Protein AF-A0A0C2XEF8-F1 (afdb_monomer)

Nearest PDB structures (foldseek):
  3q5z-assembly1_A  TM=5.372E-01  e=1.472E-01  Toxoplasma gondii
  6o38-assembly3_K  TM=6.164E-01  e=3.114E+00  Acinetobacter nosocomialis M2
  6rxu-assembly1_Cb  TM=5.492E-01  e=3.302E+00  Thermochaetoides thermophila

Radius of gyration: 20.3 Å; Cα contacts (8 Å, |Δi|>4): 188; chains: 1; bounding box: 64×44×47 Å

pLDDT: mean 82.69, std 18.29, range [26.03, 96.81]

Organism: Hebeloma cylindrosporum (NCBI:txid76867)

Foldseek 3Di:
DDDDDDDDDDDPPPPLPPAQDQQDWDWDQDPVRDIWIWGFHAWDDDDAQWTWTWIATPDDDVVDDRIDIDTGRDLSSHPVQDPPDPPADGLHDDPVLLVVLVVVVVCVVVVNDPPPCPQANQDDSPDDSNSNNNNSVSSSVVVVVVVVVVLVVCVVCDPPVHDHDDD

Solvent-accessible surface area (backbone atoms only — not comparable to full-atom values): 10328 Å² total; per-residue (Å²): 139,84,82,83,83,81,84,78,84,74,80,77,78,72,64,81,74,78,61,78,48,60,78,39,76,46,78,42,77,45,95,89,70,50,76,46,52,28,37,28,68,37,62,54,79,84,50,54,74,34,49,38,30,36,28,28,55,78,64,93,48,96,90,56,70,75,61,44,81,49,76,43,68,48,55,73,55,34,49,79,34,55,56,89,54,89,94,56,78,62,62,73,82,50,72,66,30,44,53,48,20,52,49,53,54,48,36,36,76,70,67,76,38,81,78,84,54,63,86,77,52,78,67,61,92,86,52,61,65,25,53,50,42,40,39,40,44,39,55,31,50,50,52,51,51,53,50,54,52,50,52,69,74,41,59,91,40,39,73,74,84,42,78,67,86,90,126

Secondary structure (DSSP, 8-state):
-PPPPPP--------TT-PPPTT-EEEEEPTTS-EEEEEEEEEESS-SSSEEEEEEESS--TTS-SSEEEEE--GGG-GGGS-SSTTPPP----HHHHHHHHHHHHHHHTTSS---STTTPPPPTTS-HHHHHHHHHHHHHHHHHHHHHHHHHTGGGBTTTBPPP--

Sequence (167 aa):
MNIPVSPNTRGALVDPHIQKSEGSHLMLRLMDGEFLCLQIIKPFLPCTKSQVVLVRPESARRAVPQELVHKIFDPRYLNDRIPSTPGYPPHLWTLEAEIEAARYRQEIAEGKRPDSNGLLNKPDHEDEAYFWEDYFYKVMKESWECETLAFSRLTSVQGTAIPKLYG

Mean predicted aligned error: 9.13 Å

Structure (mmCIF, N/CA/C/O backbone):
data_AF-A0A0C2XEF8-F1
#
_entry.id   AF-A0A0C2XEF8-F1
#
loop_
_atom_site.group_PDB
_atom_site.id
_atom_site.type_symbol
_atom_site.label_atom_id
_atom_site.label_alt_id
_atom_site.label_comp_id
_atom_site.label_asym_id
_atom_site.label_entity_id
_atom_site.label_seq_id
_atom_site.pdbx_PDB_ins_code
_atom_site.Cartn_x
_atom_site.Cartn_y
_atom_site.Cartn_z
_atom_site.occupanc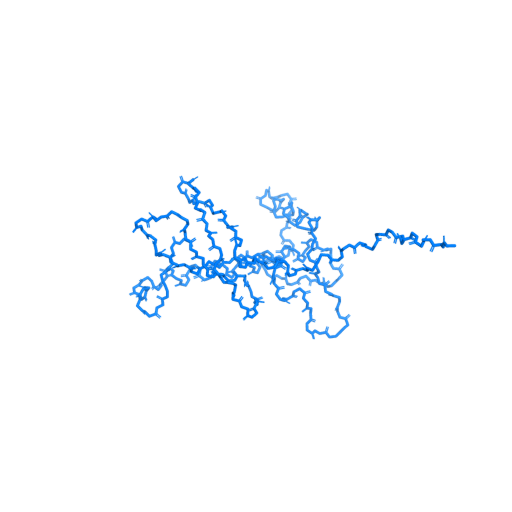y
_atom_site.B_iso_or_equiv
_atom_site.auth_seq_id
_atom_site.auth_comp_id
_atom_site.auth_asym_id
_atom_site.auth_atom_id
_atom_site.pdbx_PDB_model_num
ATOM 1 N N . MET A 1 1 ? 44.544 30.286 19.715 1.00 35.53 1 MET A N 1
ATOM 2 C CA . MET A 1 1 ? 43.153 29.974 20.100 1.00 35.53 1 MET A CA 1
ATOM 3 C C . MET A 1 1 ? 42.423 29.692 18.794 1.00 35.53 1 MET A C 1
ATOM 5 O O . MET A 1 1 ? 42.009 30.624 18.124 1.00 35.53 1 MET A O 1
ATOM 9 N N . ASN A 1 2 ? 42.449 28.435 18.345 1.00 26.03 2 ASN A N 1
ATOM 10 C CA . ASN A 1 2 ? 41.958 28.036 17.024 1.00 26.03 2 ASN A CA 1
ATOM 11 C C . ASN A 1 2 ? 40.573 27.419 17.184 1.00 26.03 2 ASN A C 1
ATOM 13 O O . ASN A 1 2 ? 40.430 26.421 17.884 1.00 26.03 2 ASN A O 1
ATOM 17 N N . ILE A 1 3 ? 39.577 28.014 16.536 1.00 31.94 3 ILE A N 1
ATOM 18 C CA . ILE A 1 3 ? 38.262 27.408 16.344 1.00 31.94 3 ILE A CA 1
ATOM 19 C C . ILE A 1 3 ? 38.374 26.542 15.084 1.00 31.94 3 ILE A C 1
ATOM 21 O O . ILE A 1 3 ? 38.644 27.097 14.016 1.00 31.94 3 ILE A O 1
ATOM 25 N N . PRO A 1 4 ? 38.208 25.212 15.151 1.00 30.48 4 PRO A N 1
ATOM 26 C CA . PRO A 1 4 ? 38.111 24.423 13.941 1.00 30.48 4 PRO A CA 1
ATOM 27 C C . PRO A 1 4 ? 36.698 24.563 13.370 1.00 30.48 4 PRO A C 1
ATOM 29 O O . PRO A 1 4 ? 35.704 24.196 13.995 1.00 30.48 4 PRO A O 1
ATOM 32 N N . VAL A 1 5 ? 36.636 25.105 12.157 1.00 34.00 5 VAL A N 1
ATOM 33 C CA . VAL A 1 5 ? 35.479 25.042 11.263 1.00 34.00 5 VAL A CA 1
ATOM 34 C C . VAL A 1 5 ? 35.363 23.597 10.776 1.00 34.00 5 VAL A C 1
ATOM 36 O O . VAL A 1 5 ? 36.295 23.074 10.167 1.00 34.00 5 VAL A O 1
ATOM 39 N N . SER A 1 6 ? 34.245 22.936 11.074 1.00 29.00 6 SER A N 1
ATOM 40 C CA . SER A 1 6 ? 33.964 21.589 10.568 1.00 29.00 6 SER A CA 1
ATOM 41 C C . SER A 1 6 ? 33.384 21.682 9.147 1.00 29.00 6 SER A C 1
ATOM 43 O O . SER A 1 6 ? 32.446 22.458 8.938 1.00 29.00 6 SER A O 1
ATOM 45 N N . PRO A 1 7 ? 33.923 20.948 8.156 1.00 32.66 7 PRO A N 1
ATOM 46 C CA . PRO A 1 7 ? 33.435 20.992 6.788 1.00 32.66 7 PRO A CA 1
ATOM 47 C C . PRO A 1 7 ? 32.203 20.096 6.606 1.00 32.66 7 PRO A C 1
ATOM 49 O O . PRO A 1 7 ? 32.234 18.893 6.840 1.00 32.66 7 PRO A O 1
ATOM 52 N N . ASN A 1 8 ? 31.128 20.758 6.190 1.00 30.36 8 ASN A N 1
ATOM 53 C CA . ASN A 1 8 ? 30.127 20.388 5.189 1.00 30.36 8 ASN A CA 1
ATOM 54 C C . ASN A 1 8 ? 29.870 18.900 4.842 1.00 30.36 8 ASN A C 1
ATOM 56 O O . ASN A 1 8 ? 30.745 18.160 4.399 1.00 30.36 8 ASN A O 1
ATOM 60 N N . THR A 1 9 ? 28.572 18.574 4.905 1.00 41.97 9 THR A N 1
ATOM 61 C CA . THR A 1 9 ? 27.818 17.719 3.968 1.00 41.97 9 THR A CA 1
ATOM 62 C C . THR A 1 9 ? 28.406 16.350 3.636 1.00 41.97 9 THR A C 1
ATOM 64 O O . THR A 1 9 ? 28.908 16.091 2.545 1.00 41.97 9 THR A O 1
ATOM 67 N N . ARG A 1 10 ? 28.164 15.391 4.532 1.00 29.02 10 ARG A N 1
ATOM 68 C CA . ARG A 1 10 ? 27.847 14.034 4.078 1.00 29.02 10 ARG A CA 1
ATOM 69 C C . ARG A 1 10 ? 26.366 14.005 3.735 1.00 29.02 10 ARG A C 1
ATOM 71 O O . ARG A 1 10 ? 25.548 14.379 4.573 1.00 29.02 10 ARG A O 1
ATOM 78 N N . GLY A 1 11 ? 26.056 13.614 2.499 1.00 30.62 11 GLY A N 1
ATOM 79 C CA . GLY A 1 11 ? 24.694 13.353 2.055 1.00 30.62 11 GLY A CA 1
ATOM 80 C C . GLY A 1 11 ? 23.976 12.540 3.120 1.00 30.62 11 GLY A C 1
ATOM 81 O O . GLY A 1 11 ? 24.455 11.477 3.521 1.00 30.62 11 GLY A O 1
ATOM 82 N N . ALA A 1 12 ? 22.886 13.099 3.638 1.00 30.08 12 ALA A N 1
ATOM 83 C CA . ALA A 1 12 ? 22.014 12.378 4.535 1.00 30.08 12 ALA A CA 1
ATOM 84 C C . ALA A 1 12 ? 21.493 11.177 3.743 1.00 30.08 12 ALA A C 1
ATOM 86 O O . ALA A 1 12 ? 20.642 11.321 2.868 1.00 30.08 12 ALA A O 1
ATOM 87 N N . LEU A 1 13 ? 22.060 10.003 4.020 1.00 30.55 13 LEU A N 1
ATOM 88 C CA . LEU A 1 13 ? 21.364 8.742 3.845 1.00 30.55 13 LEU A CA 1
ATOM 89 C C . LEU A 1 13 ? 20.085 8.893 4.663 1.00 30.55 13 LEU A C 1
ATOM 91 O O . LEU A 1 13 ? 20.100 8.781 5.887 1.00 30.55 13 LEU A O 1
ATOM 95 N N . VAL A 1 14 ? 19.011 9.293 3.987 1.00 34.50 14 VAL A N 1
ATOM 96 C CA . VAL A 1 14 ? 17.669 9.258 4.546 1.00 34.50 14 VAL A CA 1
ATOM 97 C C . VAL A 1 14 ? 17.440 7.796 4.881 1.00 34.50 14 VAL A C 1
ATOM 99 O O . VAL A 1 14 ? 17.468 6.955 3.985 1.00 34.50 14 VAL A O 1
ATOM 102 N N . ASP A 1 15 ? 17.306 7.492 6.170 1.00 35.81 15 ASP A N 1
ATOM 103 C CA . ASP A 1 15 ? 16.907 6.167 6.618 1.00 35.81 15 ASP A CA 1
ATOM 104 C C . ASP A 1 15 ? 15.634 5.787 5.837 1.00 35.81 15 ASP A C 1
ATOM 106 O O . ASP A 1 15 ? 14.629 6.505 5.934 1.00 35.81 15 ASP A O 1
ATOM 110 N N . PRO A 1 16 ? 15.646 4.723 5.013 1.00 42.53 16 PRO A N 1
ATOM 111 C CA . PRO A 1 16 ? 14.473 4.321 4.241 1.00 42.53 16 PRO A CA 1
ATOM 112 C C . PRO A 1 16 ? 13.290 3.926 5.144 1.00 42.53 16 PRO A C 1
ATOM 114 O O . PRO A 1 16 ? 12.172 3.739 4.664 1.00 42.53 16 PRO A O 1
ATOM 117 N N . HIS A 1 17 ? 13.495 3.873 6.463 1.00 47.25 17 HIS A N 1
ATOM 118 C CA . HIS A 1 17 ? 12.472 3.679 7.473 1.00 47.25 17 HIS A CA 1
ATOM 119 C C . HIS A 1 17 ? 12.051 4.976 8.178 1.00 47.25 17 HIS A C 1
ATOM 121 O O . HIS A 1 17 ? 11.849 4.966 9.393 1.00 47.25 17 HIS A O 1
ATOM 127 N N . ILE A 1 18 ? 11.796 6.079 7.454 1.00 51.12 18 ILE A N 1
ATOM 128 C CA . ILE A 1 18 ? 10.889 7.117 7.987 1.00 51.12 18 ILE A CA 1
ATOM 129 C C . ILE A 1 18 ? 9.479 6.515 8.033 1.00 51.12 18 ILE A C 1
ATOM 131 O O . ILE A 1 18 ? 8.625 6.696 7.157 1.00 51.12 18 ILE A O 1
ATOM 135 N N . GLN A 1 19 ? 9.278 5.706 9.066 1.00 62.25 19 GLN A N 1
ATOM 136 C CA . GLN A 1 19 ? 8.009 5.175 9.481 1.00 62.25 19 GLN A CA 1
ATOM 137 C C . GLN A 1 19 ? 7.161 6.342 9.966 1.00 62.25 19 GLN A C 1
ATOM 139 O O . GLN A 1 19 ? 7.665 7.297 10.560 1.00 62.25 19 GLN A O 1
ATOM 144 N N . LYS A 1 20 ? 5.858 6.287 9.710 1.00 72.06 20 LYS A N 1
ATOM 145 C CA . LYS A 1 20 ? 4.957 7.289 10.255 1.00 72.06 20 LYS A CA 1
ATOM 146 C C . LYS A 1 20 ? 5.027 7.211 11.783 1.00 72.06 20 LYS A C 1
ATOM 148 O O . LYS A 1 20 ? 4.744 6.162 12.362 1.00 72.06 20 LYS A O 1
ATOM 153 N N . SER A 1 21 ? 5.482 8.293 12.408 1.00 78.31 21 SER A N 1
ATOM 154 C CA . SER A 1 21 ? 5.763 8.329 13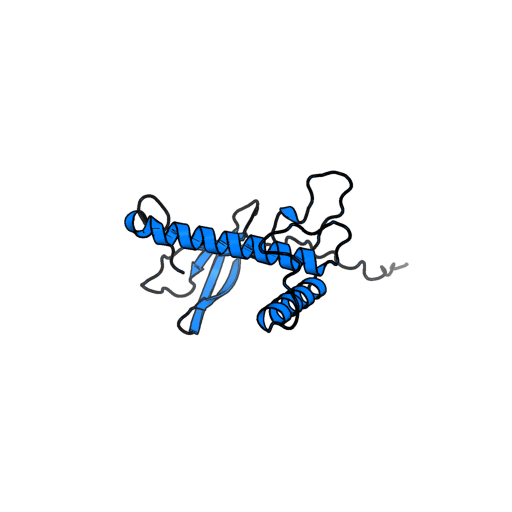.840 1.00 78.31 21 SER A CA 1
ATOM 155 C C . SER A 1 21 ? 4.492 8.568 14.646 1.00 78.31 21 SER A C 1
ATOM 157 O O . SER A 1 21 ? 3.535 9.180 14.167 1.00 78.31 21 SER A O 1
ATOM 159 N N . GLU A 1 22 ? 4.510 8.138 15.901 1.00 88.31 22 GLU A N 1
ATOM 160 C CA . GLU A 1 22 ? 3.520 8.553 16.893 1.00 88.31 22 GLU A CA 1
ATOM 161 C C . GLU A 1 22 ? 3.420 10.088 16.963 1.00 88.31 22 GLU A C 1
ATOM 163 O O . GLU A 1 22 ? 4.407 10.805 16.766 1.00 88.31 22 GLU A O 1
ATOM 168 N N . GLY A 1 23 ? 2.200 10.592 17.155 1.00 87.56 23 GLY A N 1
ATOM 169 C CA . GLY A 1 23 ? 1.885 12.021 17.191 1.00 87.56 23 GLY A CA 1
ATOM 170 C C . GLY A 1 23 ? 1.801 12.708 15.822 1.00 87.56 23 GLY A C 1
ATOM 171 O O . GLY A 1 23 ? 1.281 13.822 15.746 1.00 87.56 23 GLY A O 1
ATOM 172 N N . SER A 1 24 ? 2.257 12.066 14.739 1.00 91.38 24 SER A N 1
ATOM 173 C CA . SER A 1 24 ? 2.075 12.580 13.374 1.00 91.38 24 SER A CA 1
ATOM 174 C C . SER A 1 24 ? 0.615 12.488 12.924 1.00 91.38 24 SER A C 1
ATOM 176 O O . SER A 1 24 ? -0.158 11.683 13.442 1.00 91.38 24 SER A O 1
ATOM 178 N N . HIS A 1 25 ? 0.255 13.273 11.907 1.00 91.19 25 HIS A N 1
ATOM 179 C CA . HIS A 1 25 ? -1.090 13.284 11.331 1.00 91.19 25 HIS A CA 1
ATOM 180 C C . HIS A 1 25 ? -1.088 12.746 9.896 1.00 91.19 25 HIS A C 1
ATOM 182 O O . HIS A 1 25 ? -0.142 12.952 9.131 1.00 91.19 25 HIS A O 1
ATOM 188 N N . LEU A 1 26 ? -2.157 12.042 9.537 1.00 90.38 26 LEU A N 1
ATOM 189 C CA . LEU A 1 26 ? -2.451 11.554 8.195 1.00 90.38 26 LEU A CA 1
ATOM 190 C C . LEU A 1 26 ? -3.722 12.229 7.700 1.00 90.38 26 LEU A C 1
ATOM 192 O O . LEU A 1 26 ? -4.693 12.350 8.439 1.00 90.38 26 LEU A O 1
ATOM 196 N N . MET A 1 27 ? -3.729 12.611 6.430 1.00 90.88 27 MET A N 1
ATOM 197 C CA . MET A 1 27 ? -4.916 13.135 5.773 1.00 90.88 27 MET A CA 1
ATOM 198 C C . MET A 1 27 ? -5.338 12.159 4.684 1.00 90.88 27 MET A C 1
ATOM 200 O O . MET A 1 27 ? -4.614 11.962 3.709 1.00 90.88 27 MET A O 1
ATOM 204 N N . LEU A 1 28 ? -6.493 11.526 4.873 1.00 88.25 28 LEU A N 1
ATOM 205 C CA . LEU A 1 28 ? -7.076 10.618 3.892 1.00 88.25 28 LEU A CA 1
ATOM 206 C C . LEU A 1 28 ? -8.112 11.361 3.068 1.00 88.25 28 LEU A C 1
ATOM 208 O O . LEU A 1 28 ? -8.949 12.064 3.628 1.00 88.25 28 LEU A O 1
ATOM 212 N N . ARG A 1 29 ? -8.080 11.171 1.751 1.00 89.25 29 ARG A N 1
ATOM 213 C CA . ARG A 1 29 ? -9.164 11.585 0.863 1.00 89.25 29 ARG A CA 1
ATOM 214 C C . ARG A 1 29 ? -10.131 10.416 0.709 1.00 89.25 29 ARG A C 1
ATOM 216 O O . ARG A 1 29 ? -9.727 9.345 0.266 1.00 89.25 29 ARG A O 1
ATOM 223 N N . LEU A 1 30 ? -11.378 10.624 1.100 1.00 85.12 30 LEU A N 1
ATOM 224 C CA . LEU A 1 30 ? -12.446 9.639 1.020 1.00 85.12 30 LEU A CA 1
ATOM 225 C C . LEU A 1 30 ? -13.064 9.613 -0.387 1.00 85.12 30 LEU A C 1
ATOM 227 O O . LEU A 1 30 ? -12.875 10.529 -1.191 1.00 85.12 30 LEU A O 1
ATOM 231 N N . MET A 1 31 ? -13.818 8.551 -0.681 1.00 83.31 31 MET A N 1
ATOM 232 C CA . MET A 1 31 ? -14.471 8.351 -1.984 1.00 83.31 31 MET A CA 1
ATOM 233 C C . MET A 1 31 ? -15.522 9.424 -2.305 1.00 83.31 31 MET A C 1
ATOM 235 O O . MET A 1 31 ? -15.744 9.734 -3.471 1.00 83.31 31 MET A O 1
ATOM 239 N N . ASP A 1 32 ? -16.146 10.010 -1.283 1.00 84.38 32 ASP A N 1
ATOM 240 C CA . ASP A 1 32 ? -17.079 11.139 -1.408 1.00 84.38 32 ASP A CA 1
ATOM 241 C C . ASP A 1 32 ? -16.370 12.489 -1.643 1.00 84.38 32 ASP A C 1
ATOM 243 O O . ASP A 1 32 ? -17.020 13.518 -1.820 1.00 84.38 32 ASP A O 1
ATOM 247 N N . GLY A 1 33 ? -15.033 12.488 -1.685 1.00 85.38 33 GLY A N 1
ATOM 248 C CA . GLY A 1 33 ? -14.200 13.668 -1.870 1.00 85.38 33 GLY A CA 1
ATOM 249 C C . GLY A 1 33 ? -13.860 14.410 -0.578 1.00 85.38 33 GLY A C 1
ATOM 250 O O . GLY A 1 33 ? -13.052 15.338 -0.636 1.00 85.38 33 GLY A O 1
ATOM 251 N N . GLU A 1 34 ? -14.413 14.011 0.569 1.00 87.31 34 GLU A N 1
ATOM 252 C CA . GLU A 1 34 ? -14.078 14.616 1.854 1.00 87.31 34 GLU A CA 1
ATOM 253 C C . GLU A 1 34 ? -12.687 14.202 2.346 1.00 87.31 34 GLU A C 1
ATOM 255 O O . GLU A 1 34 ? -12.110 13.199 1.919 1.00 87.31 34 GLU A O 1
ATOM 260 N N . PHE A 1 35 ? -12.153 14.971 3.295 1.00 88.06 35 PHE A N 1
ATOM 261 C CA . PHE A 1 35 ? -10.905 14.644 3.971 1.00 88.06 35 PHE A CA 1
ATOM 262 C C . PHE A 1 35 ? -11.152 14.177 5.406 1.00 88.06 35 PHE A C 1
ATOM 264 O O . PHE A 1 35 ? -11.988 14.722 6.133 1.00 88.06 35 PHE A O 1
ATOM 271 N N . LEU A 1 36 ? -10.386 13.172 5.821 1.00 87.81 36 LEU A N 1
ATOM 272 C CA . LEU A 1 36 ? -10.346 12.662 7.183 1.00 87.81 36 LEU A CA 1
ATOM 273 C C . LEU A 1 36 ? -8.936 12.850 7.744 1.00 87.81 36 LEU A C 1
ATOM 275 O O . LEU A 1 36 ? -7.994 12.210 7.274 1.00 87.81 36 LEU A O 1
ATOM 279 N N . CYS A 1 37 ? -8.805 13.726 8.743 1.00 91.94 37 CYS A N 1
ATOM 280 C CA . CYS A 1 37 ? -7.567 13.869 9.503 1.00 91.94 37 CYS A CA 1
ATOM 281 C C . CYS A 1 37 ? -7.510 12.813 10.611 1.00 91.94 37 CYS A C 1
ATOM 283 O O . CYS A 1 37 ? -8.466 12.630 11.373 1.00 91.94 37 CYS A O 1
ATOM 285 N N . LEU A 1 38 ? -6.388 12.110 10.673 1.00 92.12 38 LEU A N 1
ATOM 286 C CA . LEU A 1 38 ? -6.132 11.002 11.576 1.00 92.12 38 LEU A CA 1
ATOM 287 C C . LEU A 1 38 ? -4.830 11.264 12.324 1.00 92.12 38 LEU A C 1
ATOM 289 O O . LEU A 1 38 ? -3.777 11.399 11.705 1.00 92.12 38 LEU A O 1
ATOM 293 N N . GLN A 1 39 ? -4.877 11.264 13.648 1.00 94.69 39 GLN A N 1
ATOM 294 C CA . GLN A 1 39 ? -3.682 11.288 14.477 1.00 94.69 39 GLN A CA 1
ATOM 295 C C . GLN A 1 39 ? -3.148 9.866 14.654 1.00 94.69 39 GLN A C 1
ATOM 297 O O . GLN A 1 39 ? -3.899 8.952 14.993 1.00 94.69 39 GLN A O 1
ATOM 302 N N . ILE A 1 40 ? -1.847 9.670 14.465 1.00 94.50 40 ILE A N 1
ATOM 303 C CA . ILE A 1 40 ? -1.183 8.390 14.706 1.00 94.50 40 ILE A CA 1
ATOM 304 C C . ILE A 1 40 ? -0.944 8.227 16.199 1.00 94.50 40 ILE A C 1
ATOM 306 O O . ILE A 1 40 ? -0.154 8.957 16.796 1.00 94.50 40 ILE A O 1
ATOM 310 N N . ILE A 1 41 ? -1.608 7.231 16.782 1.00 95.25 41 ILE A N 1
ATOM 311 C CA . ILE A 1 41 ? -1.400 6.824 18.171 1.00 95.25 41 ILE A CA 1
ATOM 312 C C . ILE A 1 41 ? -0.167 5.933 18.256 1.00 95.25 41 ILE A C 1
ATOM 314 O O . ILE A 1 41 ? 0.667 6.120 19.127 1.00 95.25 41 ILE A O 1
ATOM 318 N N . LYS A 1 42 ? -0.058 4.931 17.377 1.00 93.00 42 LYS A N 1
ATOM 319 C CA . LYS A 1 42 ? 1.012 3.937 17.490 1.00 93.00 42 LYS A CA 1
ATOM 320 C C . LYS A 1 42 ? 1.296 3.226 16.168 1.00 93.00 42 LYS A C 1
ATOM 322 O O . LYS A 1 42 ? 0.371 2.656 15.591 1.00 93.00 42 LYS A O 1
ATOM 327 N N . PRO A 1 43 ? 2.557 3.147 15.719 1.00 90.62 43 PRO A N 1
ATOM 328 C CA . PRO A 1 43 ? 2.944 2.220 14.665 1.00 90.62 43 PRO A CA 1
ATOM 329 C C . PRO A 1 43 ? 3.059 0.775 15.175 1.00 90.62 43 PRO A C 1
ATOM 331 O O . PRO A 1 43 ? 3.532 0.519 16.284 1.00 90.62 43 PRO A O 1
ATOM 334 N N . PHE A 1 44 ? 2.662 -0.189 14.346 1.00 88.44 44 PHE A N 1
ATOM 335 C CA . PHE A 1 44 ? 2.931 -1.609 14.572 1.00 88.44 44 PHE A CA 1
ATOM 336 C C . PHE A 1 44 ? 4.220 -2.013 13.848 1.00 88.44 44 PHE A C 1
ATOM 338 O O . PHE A 1 44 ? 4.442 -1.641 12.695 1.00 88.44 44 PHE A O 1
ATOM 345 N N . LEU A 1 45 ? 5.078 -2.761 14.544 1.00 83.44 45 LEU A N 1
ATOM 346 C CA . LEU A 1 45 ? 6.418 -3.137 14.100 1.00 83.44 45 LEU A CA 1
ATOM 347 C C . LEU A 1 45 ? 6.692 -4.632 14.335 1.00 83.44 45 LEU A C 1
ATOM 349 O O . LEU A 1 45 ? 6.185 -5.175 15.319 1.00 83.44 45 LEU A O 1
ATOM 353 N N . PRO A 1 46 ? 7.535 -5.276 13.501 1.00 72.62 46 PRO A N 1
ATOM 354 C CA . PRO A 1 46 ? 8.121 -4.754 12.260 1.00 72.62 46 PRO A CA 1
ATOM 355 C C . PRO A 1 46 ? 7.105 -4.701 11.105 1.00 72.62 46 PRO A C 1
ATOM 357 O O . PRO A 1 46 ? 6.202 -5.531 11.019 1.00 72.62 46 PRO A O 1
ATOM 360 N N . CYS A 1 47 ? 7.271 -3.747 10.187 1.00 71.62 47 CYS A N 1
ATOM 361 C CA . CYS A 1 47 ? 6.523 -3.740 8.929 1.00 71.62 47 CYS A CA 1
ATOM 362 C C . CYS A 1 47 ? 7.120 -4.798 7.992 1.00 71.62 47 CYS A C 1
ATOM 364 O O . CYS A 1 47 ? 8.315 -4.762 7.712 1.00 71.62 47 CYS A O 1
ATOM 366 N N . THR A 1 48 ? 6.308 -5.735 7.503 1.00 70.69 48 THR A N 1
ATOM 367 C CA . THR A 1 48 ? 6.763 -6.751 6.538 1.00 70.69 48 THR A CA 1
ATOM 368 C C . THR A 1 48 ? 6.279 -6.424 5.130 1.00 70.69 48 THR A C 1
ATOM 370 O O . THR A 1 48 ? 7.090 -6.221 4.234 1.00 70.69 48 THR A O 1
ATOM 373 N N . LYS A 1 49 ? 4.960 -6.317 4.941 1.00 80.69 49 LYS A N 1
ATOM 374 C CA . LYS A 1 49 ? 4.313 -6.102 3.630 1.00 80.69 49 LYS A CA 1
ATOM 375 C C . LYS A 1 49 ? 3.467 -4.831 3.544 1.00 80.69 49 LYS A C 1
ATOM 377 O O . LYS A 1 49 ? 2.902 -4.530 2.507 1.00 80.69 49 LYS A O 1
ATOM 382 N N . SER A 1 50 ? 3.339 -4.106 4.645 1.00 86.12 50 SER A N 1
ATOM 383 C CA . SER A 1 50 ? 2.555 -2.877 4.742 1.00 86.12 50 SER A CA 1
ATOM 384 C C . SER A 1 50 ? 2.948 -2.152 6.017 1.00 86.12 50 SER A C 1
ATOM 386 O O . SER A 1 50 ? 3.314 -2.801 7.002 1.00 86.12 50 SER A O 1
ATOM 388 N N . GLN A 1 51 ? 2.780 -0.838 6.047 1.00 88.69 51 GLN A N 1
ATOM 389 C CA . GLN A 1 51 ? 2.845 -0.092 7.293 1.00 88.69 51 GLN A CA 1
ATOM 390 C C . GLN A 1 51 ? 1.476 -0.118 7.971 1.00 88.69 51 GLN A C 1
ATOM 392 O O . GLN A 1 51 ? 0.473 0.251 7.369 1.00 88.69 51 GLN A O 1
ATOM 397 N N . VAL A 1 52 ? 1.431 -0.559 9.224 1.00 91.19 52 VAL A N 1
ATOM 398 C CA . VAL A 1 52 ? 0.192 -0.628 10.006 1.00 91.19 52 VAL A CA 1
ATOM 399 C C . VAL A 1 52 ? 0.309 0.348 11.167 1.00 91.19 52 VAL A C 1
ATOM 401 O O . VAL A 1 52 ? 1.299 0.328 11.899 1.00 91.19 52 VAL A O 1
ATOM 404 N N . VAL A 1 53 ? -0.689 1.207 11.340 1.00 93.00 53 VAL A N 1
ATOM 405 C CA . VAL A 1 53 ? -0.736 2.206 12.412 1.00 93.00 53 VAL A CA 1
ATOM 406 C C . VAL A 1 53 ? -2.103 2.191 13.095 1.00 93.00 53 VAL A C 1
ATOM 408 O O . VAL A 1 53 ? -3.135 2.061 12.442 1.00 93.00 53 VAL A O 1
ATOM 411 N N . LEU A 1 54 ? -2.118 2.324 14.419 1.00 94.31 54 LEU A N 1
ATOM 412 C CA . LEU A 1 54 ? -3.307 2.676 15.184 1.00 94.31 54 LEU A CA 1
ATOM 413 C C . LEU A 1 54 ? -3.484 4.189 15.094 1.00 94.31 54 LEU A C 1
ATOM 415 O O . LEU A 1 54 ? -2.553 4.944 15.393 1.00 94.31 54 LEU A O 1
ATOM 419 N N . VAL A 1 55 ? -4.667 4.626 14.688 1.00 94.50 55 VAL A N 1
ATOM 420 C CA . VAL A 1 55 ? -4.986 6.034 14.466 1.00 94.50 55 VAL A CA 1
ATOM 421 C C . VAL A 1 55 ? -6.286 6.425 15.143 1.00 94.50 55 VAL A C 1
ATOM 423 O O . VAL A 1 55 ? -7.172 5.595 15.340 1.00 94.50 55 VAL A O 1
ATOM 426 N N . ARG A 1 56 ? -6.409 7.711 15.455 1.00 94.25 56 ARG A N 1
ATOM 427 C CA . ARG A 1 56 ? -7.613 8.335 15.996 1.00 94.25 56 ARG A CA 1
ATOM 428 C C . ARG A 1 56 ? -8.090 9.437 15.054 1.00 94.25 56 ARG A C 1
ATOM 430 O O . ARG A 1 56 ? -7.306 10.339 14.761 1.00 94.25 56 ARG A O 1
ATOM 437 N N . PRO A 1 57 ? -9.347 9.406 14.587 1.00 92.00 57 PRO A N 1
ATOM 438 C CA . PRO A 1 57 ? -9.936 10.539 13.887 1.00 92.00 57 PRO A CA 1
ATOM 439 C C . PRO A 1 57 ? -9.971 11.787 14.771 1.00 92.00 57 PRO A C 1
ATOM 441 O O . PRO A 1 57 ? -10.429 11.719 15.910 1.00 92.00 57 PRO A O 1
ATOM 444 N N . GLU A 1 58 ? -9.531 12.932 14.248 1.00 88.56 58 GLU A N 1
ATOM 445 C CA . GLU A 1 58 ? -9.601 14.203 14.991 1.00 88.56 58 GLU A CA 1
ATOM 446 C C . GLU A 1 58 ? -11.042 14.689 15.186 1.00 88.56 58 GLU A C 1
ATOM 448 O O . GLU A 1 58 ? -11.370 15.326 16.185 1.00 88.56 58 GLU A O 1
ATOM 453 N N . SER A 1 59 ? -11.919 14.379 14.231 1.00 79.94 59 SER A N 1
ATOM 454 C CA . SER A 1 59 ? -13.343 14.692 14.302 1.00 79.94 59 SER A CA 1
ATOM 455 C C . SER A 1 59 ? -14.157 13.417 14.485 1.00 79.94 59 SER A C 1
ATOM 457 O O . SER A 1 59 ? -13.998 12.433 13.759 1.00 79.94 59 SER A O 1
ATOM 459 N N . ALA A 1 60 ? -15.064 13.439 15.462 1.00 66.44 60 ALA A N 1
ATOM 460 C CA . ALA A 1 60 ? -15.977 12.337 15.717 1.00 66.44 60 ALA A CA 1
ATOM 461 C C . ALA A 1 60 ? -16.986 12.217 14.563 1.00 66.44 60 ALA A C 1
ATOM 463 O O . ALA A 1 60 ? -18.018 12.890 14.535 1.00 66.44 60 ALA A O 1
ATOM 464 N N . ARG A 1 61 ? -16.702 11.340 13.598 1.00 69.56 61 ARG A N 1
ATOM 465 C CA . ARG A 1 61 ? -17.681 10.920 12.592 1.00 69.56 61 ARG A CA 1
ATOM 466 C C . ARG A 1 61 ? -18.526 9.793 13.181 1.00 69.56 61 ARG A C 1
ATOM 468 O O . ARG A 1 61 ? -17.990 8.763 13.571 1.00 69.56 61 ARG A O 1
ATOM 475 N N . ARG A 1 62 ? -19.857 9.952 13.203 1.00 63.00 62 ARG A N 1
ATOM 476 C CA . ARG A 1 62 ? -20.798 8.972 13.802 1.00 63.00 62 ARG A CA 1
ATOM 477 C C . ARG A 1 62 ? -20.664 7.544 13.248 1.00 63.00 62 ARG A C 1
ATOM 479 O O . ARG A 1 62 ? -21.091 6.605 13.907 1.00 63.00 62 ARG A O 1
ATOM 486 N N . ALA A 1 63 ? -20.105 7.387 12.050 1.00 77.00 63 ALA A N 1
ATOM 487 C CA . ALA A 1 63 ? -19.974 6.104 11.364 1.00 77.00 63 ALA A CA 1
ATOM 488 C C . ALA A 1 63 ? -18.641 5.376 11.624 1.00 77.00 63 ALA A C 1
ATOM 490 O O . ALA A 1 63 ? -18.468 4.257 11.138 1.00 77.00 63 ALA A O 1
ATOM 491 N N . VAL A 1 64 ? -17.703 5.984 12.362 1.00 80.81 64 VAL A N 1
ATOM 492 C CA . VAL A 1 64 ? -16.334 5.475 12.502 1.00 80.81 64 VAL A CA 1
ATOM 493 C C . VAL A 1 64 ? -15.957 5.356 13.988 1.00 80.81 64 VAL A C 1
ATOM 495 O O . VAL A 1 64 ? -16.258 6.267 14.759 1.00 80.81 64 VAL A O 1
ATOM 498 N N . PRO A 1 65 ? -15.331 4.245 14.422 1.00 87.19 65 PRO A N 1
ATOM 499 C CA . PRO A 1 65 ? -14.806 4.102 15.778 1.00 87.19 65 PRO A CA 1
ATOM 500 C C . PRO A 1 65 ? -13.833 5.219 16.178 1.00 87.19 65 PRO A C 1
ATOM 502 O O . PRO A 1 65 ? -13.201 5.847 15.330 1.00 87.19 65 PRO A O 1
ATOM 505 N N . GLN A 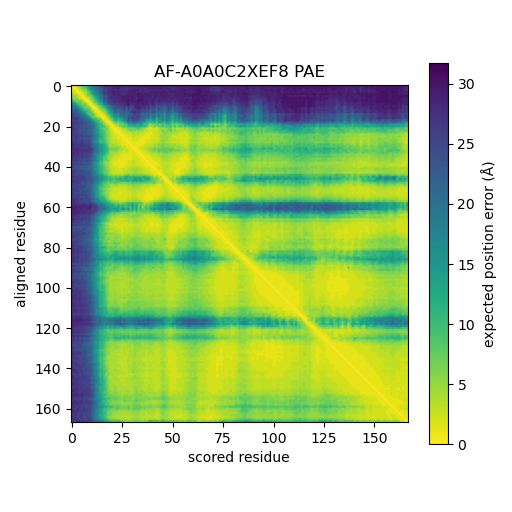1 66 ? -13.669 5.417 17.491 1.00 90.44 66 GLN A N 1
ATOM 506 C CA . GLN A 1 66 ? -12.692 6.367 18.041 1.00 90.44 66 GLN A CA 1
ATOM 507 C C . GLN A 1 66 ? -11.246 5.998 17.693 1.00 90.44 66 GLN A C 1
ATOM 509 O O . GLN A 1 66 ? -10.391 6.875 17.638 1.00 90.44 66 GLN A O 1
ATOM 514 N N . GLU A 1 67 ? -10.969 4.716 17.465 1.00 92.56 67 GLU A N 1
ATOM 515 C CA . GLU A 1 67 ? -9.652 4.227 17.077 1.00 92.56 67 GLU A CA 1
ATOM 516 C C . GLU A 1 67 ? -9.783 3.225 15.936 1.00 92.56 67 GLU A C 1
ATOM 518 O O . GLU A 1 67 ? -10.702 2.405 15.902 1.00 92.56 67 GLU A O 1
ATOM 523 N N . LEU A 1 68 ? -8.858 3.310 14.989 1.00 92.19 68 LEU A N 1
ATOM 524 C CA . LEU A 1 68 ? -8.845 2.518 13.769 1.00 92.19 68 LEU A CA 1
ATOM 525 C C . LEU A 1 68 ? -7.456 1.953 13.541 1.00 92.19 68 LEU A C 1
ATOM 527 O O . LEU A 1 68 ? -6.451 2.600 13.829 1.00 92.19 68 LEU A O 1
ATOM 531 N N . VAL A 1 69 ? -7.401 0.775 12.935 1.00 93.06 69 VAL A N 1
ATOM 532 C CA . VAL A 1 69 ? -6.166 0.279 12.337 1.00 93.06 69 VAL A CA 1
ATOM 533 C C . VAL A 1 69 ? -6.140 0.752 10.889 1.00 93.06 69 VAL A C 1
ATOM 535 O O . VAL A 1 69 ? -7.006 0.382 10.101 1.00 93.06 69 VAL A O 1
ATOM 538 N N . HIS A 1 70 ? -5.157 1.576 10.542 1.00 92.31 70 HIS A N 1
ATOM 539 C CA . HIS A 1 70 ? -4.917 2.012 9.174 1.00 92.31 70 HIS A CA 1
ATOM 540 C C . HIS A 1 70 ? -3.706 1.271 8.605 1.00 92.31 70 HIS A C 1
ATOM 542 O O . HIS A 1 70 ? -2.609 1.305 9.170 1.00 92.31 70 HIS A O 1
ATOM 548 N N . LYS A 1 71 ? -3.931 0.565 7.496 1.00 92.75 71 LYS A N 1
ATOM 549 C CA . LYS A 1 71 ? -2.933 -0.242 6.794 1.00 92.75 71 LYS A CA 1
ATOM 550 C C . LYS A 1 71 ? -2.581 0.432 5.472 1.00 92.75 71 LYS A C 1
ATOM 552 O O . LYS A 1 71 ? -3.457 0.695 4.657 1.00 92.75 71 LYS A O 1
ATOM 557 N N . ILE A 1 72 ? -1.299 0.714 5.282 1.00 91.12 72 ILE A N 1
ATOM 558 C CA . ILE A 1 72 ? -0.748 1.435 4.137 1.00 91.12 72 ILE A CA 1
ATOM 559 C C . ILE A 1 72 ? 0.081 0.452 3.308 1.00 91.12 72 ILE A C 1
ATOM 561 O O . ILE A 1 72 ? 1.098 -0.069 3.779 1.00 91.12 72 ILE A O 1
ATOM 565 N N . PHE A 1 73 ? -0.352 0.219 2.072 1.00 91.44 73 PHE A N 1
ATOM 566 C CA . PHE A 1 73 ? 0.365 -0.575 1.075 1.00 91.44 73 PHE A CA 1
ATOM 567 C C . PHE A 1 73 ? 1.218 0.355 0.226 1.00 91.44 73 PHE A C 1
ATOM 569 O O . PHE A 1 73 ? 0.758 0.923 -0.760 1.00 91.44 73 PHE A O 1
ATOM 576 N N . ASP A 1 74 ? 2.453 0.554 0.661 1.00 89.31 74 ASP A N 1
ATOM 577 C CA . ASP A 1 74 ? 3.395 1.448 0.009 1.00 89.31 74 ASP A CA 1
ATOM 578 C C . ASP A 1 74 ? 4.692 0.675 -0.260 1.00 89.31 74 ASP A C 1
ATOM 580 O O . ASP A 1 74 ? 5.347 0.240 0.700 1.00 89.31 74 ASP A O 1
ATOM 584 N N . PRO A 1 75 ? 5.062 0.492 -1.544 1.00 90.00 75 PRO A N 1
ATOM 585 C CA . PRO A 1 75 ? 6.240 -0.263 -1.947 1.00 90.00 75 PRO A CA 1
ATOM 586 C C . PRO A 1 75 ? 7.518 0.167 -1.241 1.00 90.00 75 PRO A C 1
ATOM 588 O O . PRO A 1 75 ? 8.412 -0.659 -1.083 1.00 90.00 75 PRO A O 1
ATOM 591 N N . ARG A 1 76 ? 7.634 1.425 -0.797 1.00 87.94 76 ARG A N 1
ATOM 592 C CA . ARG A 1 76 ? 8.822 1.950 -0.103 1.00 87.94 76 ARG A CA 1
ATOM 593 C C . ARG A 1 76 ? 9.155 1.192 1.175 1.00 87.94 76 ARG A C 1
ATOM 595 O O . ARG A 1 76 ? 10.323 1.087 1.529 1.00 87.94 76 ARG A O 1
ATOM 602 N N . TYR A 1 77 ? 8.143 0.646 1.847 1.00 82.75 77 TYR A N 1
ATOM 603 C CA . TYR A 1 77 ? 8.295 -0.048 3.128 1.00 82.75 77 TYR A CA 1
ATOM 604 C C . TYR A 1 77 ? 8.329 -1.574 2.995 1.00 82.75 77 TYR A C 1
ATOM 606 O O . TYR A 1 77 ? 8.210 -2.278 3.999 1.00 82.75 77 TYR A O 1
ATOM 614 N N . LEU A 1 78 ? 8.458 -2.096 1.774 1.00 86.75 78 LEU A N 1
ATOM 615 C CA . LEU A 1 78 ? 8.501 -3.529 1.542 1.00 86.75 78 LEU A CA 1
ATOM 616 C C . LEU A 1 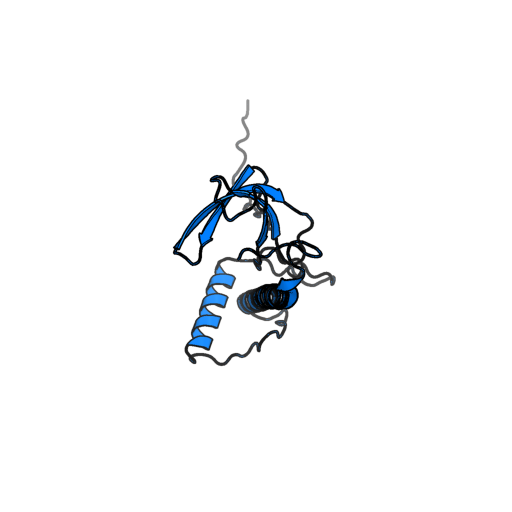78 ? 9.832 -4.117 2.019 1.00 86.75 78 LEU A C 1
ATOM 618 O O . LEU A 1 78 ? 10.904 -3.691 1.589 1.00 86.75 78 LEU A O 1
ATOM 622 N N . ASN A 1 79 ? 9.765 -5.135 2.875 1.00 85.44 79 ASN A N 1
ATOM 623 C CA . ASN A 1 79 ? 10.961 -5.788 3.405 1.00 85.44 79 ASN A CA 1
ATOM 624 C C . ASN A 1 79 ? 11.796 -6.513 2.330 1.00 85.44 79 ASN A C 1
ATOM 626 O O . ASN A 1 79 ? 13.003 -6.653 2.497 1.00 85.44 79 ASN A O 1
ATOM 630 N N . ASP A 1 80 ? 11.180 -6.904 1.210 1.00 86.81 80 ASP A N 1
ATOM 631 C CA . ASP A 1 80 ? 11.845 -7.584 0.087 1.00 86.81 80 ASP A CA 1
ATOM 632 C C . ASP A 1 80 ? 12.871 -6.703 -0.649 1.00 86.81 80 ASP A C 1
ATOM 634 O O . ASP A 1 80 ? 13.640 -7.207 -1.465 1.00 86.81 80 ASP A O 1
ATOM 638 N N . ARG A 1 81 ? 12.918 -5.395 -0.354 1.00 87.69 81 ARG A N 1
ATOM 639 C CA . ARG A 1 81 ? 13.949 -4.481 -0.874 1.00 87.69 81 ARG A CA 1
ATOM 640 C C . ARG A 1 81 ? 15.348 -4.805 -0.365 1.00 87.69 81 ARG A C 1
ATOM 642 O O . ARG A 1 81 ? 16.327 -4.441 -1.013 1.00 87.69 81 ARG A O 1
ATOM 649 N N . ILE A 1 82 ? 15.450 -5.466 0.788 1.00 86.25 82 ILE A N 1
ATOM 650 C CA . ILE A 1 82 ? 16.717 -5.932 1.348 1.00 86.25 82 ILE A CA 1
ATOM 651 C C . ILE A 1 82 ? 16.776 -7.448 1.120 1.00 86.25 82 ILE A C 1
ATOM 653 O O . ILE A 1 82 ? 16.084 -8.192 1.819 1.00 86.25 82 ILE A O 1
ATOM 657 N N . PRO A 1 83 ? 17.559 -7.934 0.139 1.00 81.75 83 PRO A N 1
ATOM 658 C CA . PRO A 1 83 ? 17.626 -9.357 -0.150 1.00 81.75 83 PRO A CA 1
ATOM 659 C C . PRO A 1 83 ? 18.209 -10.120 1.043 1.00 81.75 83 PRO A C 1
ATOM 661 O O . PRO A 1 83 ? 19.217 -9.731 1.628 1.00 81.75 83 PRO A O 1
ATOM 664 N N . SER A 1 84 ? 17.592 -11.252 1.381 1.00 79.38 84 SER A N 1
ATOM 665 C CA . SER A 1 84 ? 18.104 -12.169 2.407 1.00 79.38 84 SER A CA 1
ATOM 666 C C . SER A 1 84 ? 19.332 -12.959 1.942 1.00 79.38 84 SER A C 1
ATOM 668 O O . SER A 1 84 ? 20.019 -13.572 2.757 1.00 79.38 84 SER A O 1
ATOM 670 N N . THR A 1 85 ? 19.589 -12.987 0.632 1.00 80.50 85 THR A N 1
ATOM 671 C CA . THR A 1 85 ? 20.683 -13.746 0.021 1.00 80.50 85 THR A CA 1
ATOM 672 C C . THR A 1 85 ? 21.970 -12.914 0.014 1.00 80.50 85 THR A C 1
ATOM 674 O O . THR A 1 85 ? 21.977 -11.826 -0.568 1.00 80.50 85 THR A O 1
ATOM 677 N N . PRO A 1 86 ? 23.075 -13.407 0.606 1.00 80.56 86 PRO A N 1
ATOM 678 C CA . PRO A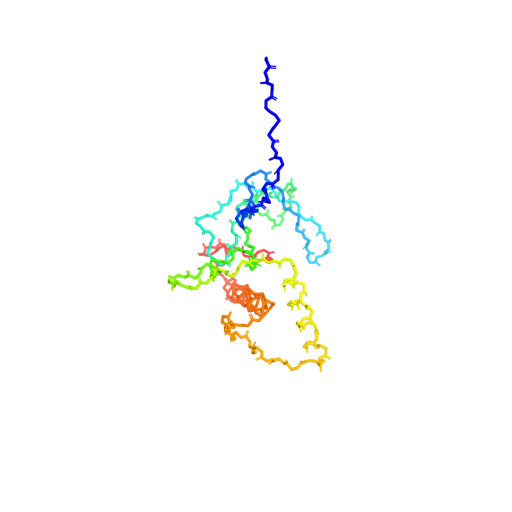 1 86 ? 24.356 -12.707 0.590 1.00 80.56 86 PRO A CA 1
ATOM 679 C C . PRO A 1 86 ? 24.850 -12.427 -0.835 1.00 80.56 86 PRO A C 1
ATOM 681 O O . PRO A 1 86 ? 24.749 -13.287 -1.707 1.00 80.56 86 PRO A O 1
ATOM 684 N N . GLY A 1 87 ? 25.423 -11.242 -1.053 1.00 79.38 87 GLY A N 1
ATOM 685 C CA . GLY A 1 87 ? 26.033 -10.848 -2.331 1.00 79.38 87 GLY A CA 1
ATOM 686 C C . GLY A 1 87 ? 25.114 -10.090 -3.292 1.00 79.38 87 GLY A C 1
ATOM 687 O O . GLY A 1 87 ? 25.611 -9.543 -4.271 1.00 79.38 87 GLY A O 1
ATOM 688 N N . TYR A 1 88 ? 23.816 -9.988 -2.997 1.00 80.69 88 TYR A N 1
ATOM 689 C CA . TYR A 1 88 ? 22.888 -9.184 -3.790 1.00 80.69 88 TYR A CA 1
ATOM 690 C C . TYR A 1 88 ? 22.732 -7.772 -3.209 1.00 80.69 88 TYR A C 1
ATOM 692 O O . TYR A 1 88 ? 22.551 -7.633 -1.995 1.00 80.69 88 TYR A O 1
ATOM 700 N N . PRO A 1 89 ? 22.807 -6.714 -4.039 1.00 85.12 89 PRO A N 1
ATOM 701 C CA . PRO A 1 89 ? 22.617 -5.350 -3.567 1.00 85.12 89 PRO A CA 1
ATOM 702 C C . PRO A 1 89 ? 21.150 -5.101 -3.169 1.00 85.12 89 PRO A C 1
ATOM 704 O O . PRO A 1 89 ? 20.244 -5.703 -3.749 1.00 85.12 89 PRO A O 1
ATOM 707 N N . PRO A 1 90 ? 20.886 -4.212 -2.195 1.00 86.94 90 PRO A N 1
ATOM 708 C CA . PRO A 1 90 ? 19.526 -3.804 -1.868 1.00 86.94 90 PRO A CA 1
ATOM 709 C C . PRO A 1 90 ? 18.897 -2.992 -3.009 1.00 86.94 90 PRO A C 1
ATOM 711 O O . PRO A 1 90 ? 19.544 -2.127 -3.601 1.00 86.94 90 PRO A O 1
ATOM 714 N N . HIS A 1 91 ? 17.607 -3.212 -3.255 1.00 88.88 91 HIS A N 1
ATOM 715 C CA . HIS A 1 91 ? 16.802 -2.461 -4.222 1.00 88.88 91 HIS A CA 1
ATOM 716 C C . HIS A 1 91 ? 16.129 -1.272 -3.525 1.00 88.88 91 HIS A C 1
ATOM 718 O O . HIS A 1 91 ? 14.927 -1.266 -3.230 1.00 88.88 91 HIS A O 1
ATOM 724 N N . LEU A 1 92 ? 16.956 -0.284 -3.176 1.00 89.69 92 LEU A N 1
ATOM 725 C CA . LEU A 1 92 ? 16.512 0.917 -2.477 1.00 89.69 92 LEU A CA 1
ATOM 726 C C . LEU A 1 92 ? 15.581 1.745 -3.360 1.00 89.69 92 LEU A C 1
ATOM 728 O O . LEU A 1 92 ? 15.846 1.950 -4.542 1.00 89.69 92 LEU A O 1
ATOM 732 N N . TRP A 1 93 ? 14.511 2.249 -2.752 1.00 92.06 93 TRP A N 1
ATOM 733 C CA . TRP A 1 93 ? 13.561 3.103 -3.448 1.00 92.06 93 TRP A CA 1
ATOM 734 C C . TRP A 1 93 ? 14.207 4.424 -3.866 1.00 92.06 93 TRP A C 1
ATOM 736 O O . TRP A 1 93 ? 14.906 5.064 -3.074 1.00 92.06 93 TRP A O 1
ATOM 746 N N . THR A 1 94 ? 13.899 4.874 -5.081 1.00 92.62 94 THR A N 1
ATOM 747 C CA . THR A 1 94 ? 14.231 6.222 -5.550 1.00 92.62 94 THR A CA 1
ATOM 748 C C . THR A 1 94 ? 13.023 6.855 -6.231 1.00 92.62 94 THR A C 1
ATOM 750 O O . THR A 1 94 ? 12.231 6.176 -6.882 1.00 92.62 94 THR A O 1
ATOM 753 N N . LEU A 1 95 ? 12.893 8.179 -6.104 1.00 93.06 95 LEU A N 1
ATOM 754 C CA . LEU A 1 95 ? 11.810 8.917 -6.758 1.00 93.06 95 LEU A CA 1
ATOM 755 C C . LEU A 1 95 ? 11.895 8.821 -8.288 1.00 93.06 95 LEU A C 1
ATOM 757 O O . LEU A 1 95 ? 10.870 8.727 -8.951 1.00 93.06 95 LEU A O 1
ATOM 761 N N . GLU A 1 96 ? 13.107 8.836 -8.840 1.00 96.12 96 GLU A N 1
ATOM 762 C CA . GLU A 1 96 ? 13.337 8.735 -10.283 1.00 96.12 96 GLU A CA 1
ATOM 763 C C . GLU A 1 96 ? 12.844 7.394 -10.840 1.00 96.12 96 GLU A C 1
ATOM 765 O O . GLU A 1 96 ? 12.060 7.382 -11.788 1.00 96.12 96 GLU A O 1
ATOM 770 N N . ALA A 1 97 ? 13.210 6.279 -10.199 1.00 95.25 97 ALA A N 1
ATOM 771 C CA . ALA A 1 97 ? 12.743 4.958 -10.609 1.00 95.25 97 ALA A CA 1
ATOM 772 C C . ALA A 1 97 ? 11.219 4.799 -10.458 1.00 95.25 97 ALA A C 1
ATOM 774 O O . ALA A 1 97 ? 10.591 4.184 -11.314 1.00 95.25 97 ALA A O 1
ATOM 775 N N . GLU A 1 98 ? 10.603 5.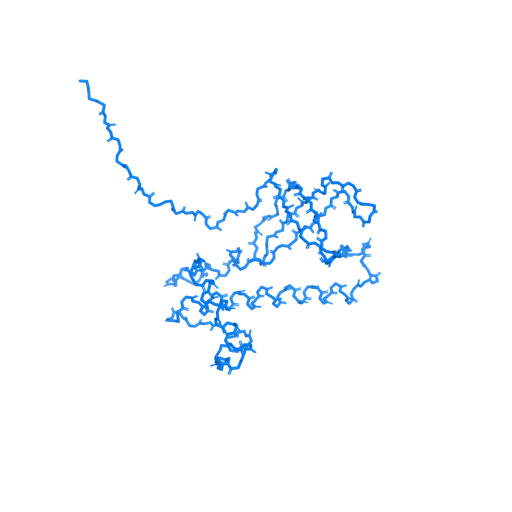386 -9.422 1.00 95.88 98 GLU A N 1
ATOM 776 C CA . GLU A 1 98 ? 9.141 5.378 -9.253 1.00 95.88 98 GLU A CA 1
ATOM 777 C C . GLU A 1 98 ? 8.430 6.155 -10.369 1.00 95.88 98 GLU A C 1
ATOM 779 O O . GLU A 1 98 ? 7.436 5.679 -10.919 1.00 95.88 98 GLU A O 1
ATOM 784 N N . ILE A 1 99 ? 8.936 7.342 -10.724 1.00 96.81 99 ILE A N 1
ATOM 785 C CA . ILE A 1 99 ? 8.391 8.151 -11.823 1.00 96.81 99 ILE A CA 1
ATOM 786 C C . ILE A 1 99 ? 8.479 7.373 -13.137 1.00 96.81 99 ILE A C 1
ATOM 788 O O . ILE A 1 99 ? 7.505 7.321 -13.891 1.00 96.81 99 ILE A O 1
ATOM 792 N N . GLU A 1 100 ? 9.623 6.747 -13.395 1.00 96.69 100 GLU A N 1
ATOM 793 C CA . GLU A 1 100 ? 9.833 5.953 -14.599 1.00 96.69 100 GLU A CA 1
ATOM 794 C C . GLU A 1 100 ? 8.920 4.722 -14.635 1.00 96.69 100 GLU A C 1
ATOM 796 O O . GLU A 1 100 ? 8.283 4.449 -15.651 1.00 96.69 100 GLU A O 1
ATOM 801 N N . ALA A 1 101 ? 8.761 4.024 -13.510 1.00 95.31 101 ALA A N 1
ATOM 802 C CA . ALA A 1 101 ? 7.851 2.891 -13.400 1.00 95.31 101 ALA A CA 1
ATOM 803 C C . ALA A 1 101 ? 6.389 3.316 -13.612 1.00 95.31 101 ALA A C 1
ATOM 805 O O . ALA A 1 101 ? 5.620 2.621 -14.277 1.00 95.31 101 ALA A O 1
ATOM 806 N N . ALA A 1 102 ? 5.992 4.483 -13.098 1.00 95.88 102 ALA A N 1
ATOM 807 C CA . ALA A 1 102 ? 4.666 5.044 -13.337 1.00 95.88 102 ALA A CA 1
ATOM 808 C C . ALA A 1 102 ? 4.444 5.376 -14.820 1.00 95.88 102 ALA A C 1
ATOM 810 O O . ALA A 1 102 ? 3.385 5.044 -15.361 1.00 95.88 102 ALA A O 1
ATOM 811 N N . ARG A 1 103 ? 5.446 5.962 -15.489 1.00 96.69 103 ARG A N 1
ATOM 812 C CA . ARG A 1 103 ? 5.419 6.206 -16.937 1.00 96.69 103 ARG A CA 1
ATOM 813 C C . ARG A 1 103 ? 5.297 4.899 -17.717 1.00 96.69 103 ARG A C 1
ATOM 815 O O . ARG A 1 103 ? 4.425 4.794 -18.574 1.00 96.69 103 ARG A O 1
ATOM 822 N N . TYR A 1 104 ? 6.101 3.893 -17.376 1.00 94.25 104 TYR A N 1
ATOM 823 C CA . TYR A 1 104 ? 6.053 2.562 -17.983 1.00 94.25 104 TYR A CA 1
ATOM 824 C C . TYR A 1 104 ? 4.647 1.948 -17.914 1.00 94.25 104 TYR A C 1
ATOM 826 O O . TYR A 1 104 ? 4.099 1.522 -18.933 1.00 94.25 104 TYR A O 1
ATOM 834 N N . ARG A 1 105 ? 4.010 1.978 -16.734 1.00 94.19 105 ARG A N 1
ATOM 835 C CA . ARG A 1 105 ? 2.626 1.503 -16.553 1.00 94.19 105 ARG A CA 1
ATOM 836 C C . ARG A 1 105 ? 1.624 2.272 -17.411 1.00 94.19 105 ARG A C 1
ATOM 838 O O . ARG A 1 105 ? 0.709 1.668 -17.968 1.00 94.19 105 ARG A O 1
ATOM 845 N N . GLN A 1 106 ? 1.782 3.591 -17.516 1.00 96.12 106 GLN A N 1
ATOM 846 C CA . GLN A 1 106 ? 0.911 4.423 -18.342 1.00 96.12 106 GLN A CA 1
ATOM 847 C C . GLN A 1 106 ? 1.054 4.083 -19.833 1.00 96.12 106 GLN A C 1
ATOM 849 O O . GLN A 1 106 ? 0.049 3.923 -20.522 1.00 96.12 106 GLN A O 1
ATOM 854 N N . GLU A 1 107 ? 2.279 3.914 -20.329 1.00 95.31 107 GLU A N 1
ATOM 855 C CA . GLU A 1 107 ? 2.538 3.538 -21.723 1.00 95.31 107 GLU A CA 1
ATOM 856 C C . GLU A 1 107 ? 1.926 2.178 -22.082 1.00 95.31 107 GLU A C 1
ATOM 858 O O . GLU A 1 107 ? 1.370 2.027 -23.172 1.00 95.31 107 GLU A O 1
ATOM 863 N N . ILE A 1 108 ? 1.975 1.206 -21.165 1.00 93.50 108 ILE A N 1
ATOM 864 C CA . ILE A 1 108 ? 1.297 -0.087 -21.332 1.00 93.50 108 ILE A CA 1
ATOM 865 C C . ILE A 1 108 ? -0.221 0.100 -21.401 1.00 93.50 108 ILE A C 1
ATOM 867 O O . ILE A 1 1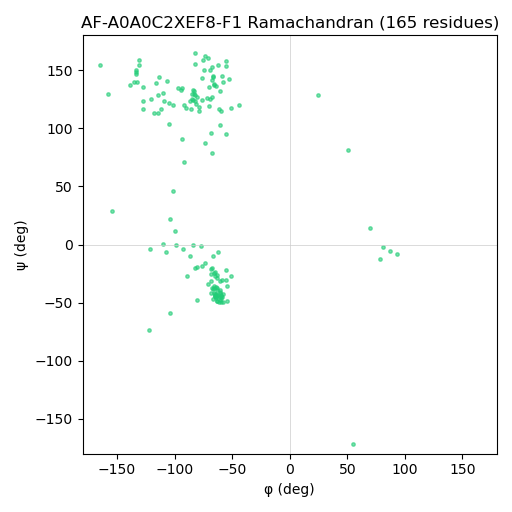08 ? -0.861 -0.427 -22.310 1.00 93.50 108 ILE A O 1
ATOM 871 N N . ALA A 1 109 ? -0.805 0.865 -20.472 1.00 93.25 109 ALA A N 1
ATOM 872 C CA . ALA A 1 109 ? -2.250 1.108 -20.436 1.00 93.25 109 ALA A CA 1
ATOM 873 C C . ALA A 1 109 ? -2.766 1.806 -21.709 1.00 93.25 109 ALA A C 1
ATOM 875 O O . ALA A 1 109 ? -3.893 1.568 -22.140 1.00 93.25 109 ALA A O 1
ATOM 876 N N . GLU A 1 110 ? -1.930 2.637 -22.331 1.00 96.50 110 GLU A N 1
ATOM 877 C CA . GLU A 1 110 ? -2.204 3.318 -23.600 1.00 96.50 110 GLU A CA 1
ATOM 878 C C . GLU A 1 110 ? -1.886 2.454 -24.839 1.00 96.50 110 GLU A C 1
ATOM 880 O O . GLU A 1 110 ? -2.065 2.909 -25.969 1.00 96.50 110 GLU A O 1
ATOM 885 N N . GLY A 1 111 ? -1.399 1.221 -24.656 1.00 94.19 111 GLY A N 1
ATOM 886 C CA . GLY A 1 111 ? -1.021 0.309 -25.741 1.00 94.19 111 GLY A CA 1
ATOM 887 C C . GLY A 1 111 ? 0.235 0.733 -26.512 1.00 94.19 111 GLY A C 1
ATOM 888 O O . GLY A 1 111 ? 0.494 0.213 -27.596 1.00 94.19 111 GLY A O 1
ATOM 889 N N . LYS A 1 112 ? 1.020 1.677 -25.978 1.00 95.56 112 LYS A N 1
ATOM 890 C CA . LYS A 1 112 ? 2.260 2.186 -26.592 1.00 95.56 112 LYS A CA 1
ATOM 891 C C . LYS A 1 112 ? 3.451 1.263 -26.365 1.00 95.56 112 LYS A C 1
ATOM 893 O O . LYS A 1 112 ? 4.442 1.354 -27.087 1.00 95.56 112 LYS A O 1
ATOM 898 N N . ARG A 1 113 ? 3.360 0.387 -25.364 1.00 91.31 113 ARG A N 1
ATOM 899 C CA . ARG A 1 113 ? 4.414 -0.549 -24.982 1.00 91.31 113 ARG A CA 1
ATOM 900 C C . ARG A 1 113 ? 3.808 -1.913 -24.642 1.00 91.31 113 ARG A C 1
ATOM 902 O O . ARG A 1 113 ? 2.777 -1.948 -23.973 1.00 91.31 113 ARG A O 1
ATOM 909 N N . PRO A 1 114 ? 4.403 -3.034 -25.087 1.00 85.94 114 PRO A N 1
ATOM 910 C CA . PRO A 1 114 ? 3.978 -4.349 -24.623 1.00 85.94 114 PRO A CA 1
ATOM 911 C C . PRO A 1 114 ? 4.296 -4.513 -23.132 1.00 85.94 114 PRO A C 1
ATOM 913 O O . PRO A 1 114 ? 5.332 -4.039 -22.661 1.00 85.94 114 PRO A O 1
ATOM 916 N N . ASP A 1 115 ? 3.432 -5.222 -22.405 1.00 84.31 115 ASP A N 1
ATOM 917 C CA . ASP A 1 115 ? 3.712 -5.623 -21.023 1.00 84.31 115 ASP A CA 1
ATOM 918 C C . ASP A 1 115 ? 4.756 -6.746 -21.016 1.00 84.31 115 ASP A C 1
ATOM 920 O O . ASP A 1 115 ? 4.441 -7.934 -21.088 1.00 84.31 115 ASP A O 1
ATOM 924 N N . SER A 1 116 ? 6.026 -6.348 -21.005 1.00 73.69 116 SER A N 1
ATOM 925 C CA . SER A 1 116 ? 7.165 -7.265 -21.008 1.00 73.69 116 SER A CA 1
ATOM 926 C C . SER A 1 116 ? 7.408 -7.922 -19.649 1.00 73.69 116 SER A C 1
ATOM 928 O O . SER A 1 116 ? 8.081 -8.947 -19.598 1.00 73.69 116 SER A O 1
ATOM 930 N N . ASN A 1 117 ? 6.871 -7.360 -18.560 1.00 67.50 117 ASN A N 1
ATOM 931 C CA . ASN A 1 117 ? 7.163 -7.811 -17.197 1.00 67.50 117 ASN A CA 1
ATOM 932 C C . ASN A 1 117 ? 6.078 -8.739 -16.614 1.00 67.50 117 ASN A C 1
ATOM 934 O O . ASN A 1 117 ? 6.196 -9.215 -15.487 1.00 67.50 117 ASN A O 1
ATOM 938 N N . GLY A 1 118 ? 5.015 -9.026 -17.374 1.00 68.00 118 GLY A N 1
ATOM 939 C CA . GLY A 1 118 ? 3.890 -9.835 -16.910 1.00 68.00 118 GLY A CA 1
ATOM 940 C C . GLY A 1 118 ? 3.261 -9.300 -15.614 1.00 68.00 118 GLY A C 1
ATOM 941 O O . GLY A 1 118 ? 3.588 -8.217 -15.117 1.00 68.00 118 GLY A O 1
ATOM 942 N N . LEU A 1 119 ? 2.340 -10.072 -15.031 1.00 67.06 119 LEU A N 1
ATOM 943 C CA . LEU A 1 119 ? 1.614 -9.613 -13.843 1.00 67.06 119 LEU A CA 1
ATOM 944 C C . LEU A 1 119 ? 2.497 -9.557 -12.587 1.00 67.06 119 LEU A C 1
ATOM 946 O O . LEU A 1 119 ? 2.300 -8.654 -11.780 1.00 67.06 119 LEU A O 1
ATOM 950 N N . LEU A 1 120 ? 3.464 -10.472 -12.428 1.00 77.94 120 LEU A N 1
ATOM 951 C CA . LEU A 1 120 ? 4.305 -10.598 -11.224 1.00 77.94 120 LEU A CA 1
ATOM 952 C C . LEU A 1 120 ? 5.674 -11.245 -11.506 1.00 77.94 120 LEU A C 1
ATOM 954 O O . LEU A 1 120 ? 6.229 -11.916 -10.632 1.00 77.94 120 LEU A O 1
ATOM 958 N N . ASN A 1 121 ? 6.228 -11.107 -12.715 1.00 84.88 121 ASN A N 1
ATOM 959 C CA . ASN A 1 121 ? 7.571 -11.638 -12.935 1.00 84.88 121 ASN A CA 1
ATOM 960 C C . ASN A 1 121 ? 8.559 -10.789 -12.140 1.00 84.88 121 ASN A C 1
ATOM 962 O O . ASN A 1 121 ? 8.578 -9.562 -12.245 1.00 84.88 121 ASN A O 1
ATOM 966 N N . LYS A 1 122 ? 9.340 -11.458 -11.294 1.00 87.44 122 LYS A N 1
ATOM 967 C CA . LYS A 1 122 ? 10.397 -10.801 -10.540 1.00 87.44 122 LYS A CA 1
ATOM 968 C C . LYS A 1 122 ? 11.480 -10.348 -11.531 1.00 87.44 122 LYS A C 1
ATOM 970 O O . LYS A 1 122 ? 11.935 -11.205 -12.286 1.00 87.44 122 LYS A O 1
ATOM 975 N N . PRO A 1 123 ? 11.887 -9.067 -11.519 1.00 88.81 123 PRO A N 1
ATOM 976 C CA . PRO A 1 123 ? 12.964 -8.584 -12.370 1.00 88.81 123 PRO A CA 1
ATOM 977 C C . PRO A 1 123 ? 14.285 -9.279 -12.048 1.00 88.81 123 PRO A C 1
ATOM 979 O O . PRO A 1 123 ? 14.520 -9.714 -10.912 1.00 88.81 123 PRO A O 1
ATOM 982 N N . ASP A 1 124 ? 15.158 -9.336 -13.041 1.00 87.31 124 ASP A N 1
ATOM 983 C CA . ASP A 1 124 ? 16.534 -9.756 -12.868 1.00 87.31 124 ASP A CA 1
ATOM 984 C C . ASP A 1 124 ? 17.354 -8.639 -12.201 1.00 87.31 124 ASP A C 1
ATOM 986 O O . ASP A 1 124 ? 17.004 -7.456 -12.187 1.00 87.31 124 ASP A O 1
ATOM 990 N N . HIS A 1 125 ? 18.481 -9.004 -11.592 1.00 81.50 125 HIS A N 1
ATOM 991 C CA . HIS A 1 125 ? 19.326 -8.030 -10.890 1.00 81.50 125 HIS A CA 1
ATOM 992 C C . HIS A 1 125 ? 20.009 -7.024 -11.825 1.00 81.50 125 HIS A C 1
ATOM 994 O O . HIS A 1 125 ? 20.426 -5.964 -11.363 1.00 81.50 125 HIS A O 1
ATOM 1000 N N . GLU A 1 126 ? 20.133 -7.366 -13.106 1.00 84.75 126 GLU A N 1
ATOM 1001 C CA . GLU A 1 126 ? 20.714 -6.516 -14.150 1.00 84.75 126 GLU A CA 1
ATOM 1002 C C . GLU A 1 126 ? 19.683 -5.565 -14.774 1.00 84.75 126 GLU A C 1
ATOM 1004 O O . GLU A 1 126 ? 20.063 -4.658 -15.516 1.00 84.75 126 GLU A O 1
ATOM 1009 N N . ASP A 1 127 ? 18.397 -5.746 -14.458 1.00 89.19 127 ASP A N 1
ATOM 1010 C CA . ASP A 1 127 ? 17.334 -4.897 -14.975 1.00 89.19 127 ASP A CA 1
ATOM 1011 C C . ASP A 1 127 ? 17.419 -3.474 -14.421 1.00 89.19 127 ASP A C 1
ATOM 1013 O O . ASP A 1 127 ? 17.879 -3.204 -13.305 1.00 89.19 127 ASP A O 1
ATOM 1017 N N . GLU A 1 128 ? 16.904 -2.539 -15.213 1.00 91.25 128 GLU A N 1
ATOM 1018 C CA . GLU A 1 128 ? 16.799 -1.141 -14.824 1.00 91.25 128 GLU A CA 1
ATOM 1019 C C . GLU A 1 128 ? 15.952 -0.970 -13.551 1.00 91.25 128 GLU A C 1
ATOM 1021 O O . GLU A 1 128 ? 14.952 -1.657 -13.332 1.00 91.25 128 GLU A O 1
ATOM 1026 N N . ALA A 1 129 ? 16.319 0.003 -12.711 1.00 92.44 129 ALA A N 1
ATOM 1027 C CA . ALA A 1 129 ? 15.704 0.203 -11.396 1.00 92.44 129 ALA A CA 1
ATOM 1028 C C . ALA A 1 129 ? 14.171 0.366 -11.442 1.00 92.44 129 ALA A C 1
ATOM 1030 O O . ALA A 1 129 ? 13.479 -0.048 -10.512 1.00 92.44 129 ALA A O 1
ATOM 1031 N N . TYR A 1 130 ? 13.620 0.923 -12.524 1.00 93.88 130 TYR A N 1
ATOM 1032 C CA . TYR A 1 130 ? 12.173 1.096 -12.660 1.00 93.88 130 TYR A CA 1
ATOM 1033 C C . TYR A 1 130 ? 11.411 -0.230 -12.804 1.00 93.88 130 TYR A C 1
ATOM 1035 O O . TYR A 1 130 ? 10.246 -0.292 -12.414 1.00 93.88 130 TYR A O 1
ATOM 1043 N N . PHE A 1 131 ? 12.038 -1.305 -13.302 1.00 93.00 131 PHE A N 1
ATOM 1044 C CA . PHE A 1 131 ? 11.403 -2.627 -13.339 1.00 93.00 131 PHE A CA 1
ATOM 1045 C C . PHE A 1 131 ? 11.166 -3.168 -11.930 1.00 93.00 131 PHE A C 1
ATOM 1047 O O . PHE A 1 131 ? 10.114 -3.750 -11.659 1.00 93.00 131 PHE A O 1
ATOM 1054 N N . TRP A 1 132 ? 12.103 -2.920 -11.012 1.00 92.62 132 TRP A N 1
ATOM 1055 C CA . TRP A 1 132 ? 11.951 -3.254 -9.597 1.00 92.62 132 TRP A CA 1
ATOM 1056 C C . TRP A 1 132 ? 10.840 -2.446 -8.931 1.00 92.62 132 TRP A C 1
ATOM 1058 O O . TRP A 1 132 ? 10.036 -3.016 -8.194 1.00 92.62 132 TRP A O 1
ATOM 1068 N N . GLU A 1 133 ? 10.739 -1.149 -9.223 1.00 95.06 133 GLU A N 1
ATOM 1069 C CA . GLU A 1 133 ? 9.647 -0.323 -8.694 1.00 95.06 133 GLU A CA 1
ATOM 1070 C C . GLU A 1 133 ? 8.279 -0.730 -9.255 1.00 95.06 133 GLU A C 1
ATOM 1072 O O . GLU A 1 133 ? 7.298 -0.788 -8.510 1.00 95.06 133 GLU A O 1
ATOM 1077 N N . ASP A 1 134 ? 8.198 -1.103 -10.536 1.00 94.00 134 ASP A N 1
ATOM 1078 C CA . ASP A 1 134 ? 6.976 -1.663 -11.117 1.00 94.00 134 ASP A CA 1
ATOM 1079 C C . ASP A 1 134 ? 6.586 -3.000 -10.478 1.00 94.00 134 ASP A C 1
ATOM 1081 O O . ASP A 1 134 ? 5.430 -3.195 -10.094 1.00 94.00 134 ASP A O 1
ATOM 1085 N N . TYR A 1 135 ? 7.555 -3.896 -10.292 1.00 93.31 135 TYR A N 1
ATOM 1086 C CA . TYR A 1 135 ? 7.341 -5.169 -9.615 1.00 93.31 135 TYR A CA 1
ATOM 1087 C C . TYR A 1 135 ? 6.840 -4.973 -8.179 1.00 93.31 135 TYR A C 1
ATOM 1089 O O . TYR A 1 135 ? 5.818 -5.546 -7.797 1.00 93.31 135 TYR A O 1
ATOM 1097 N N . PHE A 1 136 ? 7.494 -4.126 -7.379 1.00 92.94 136 PHE A N 1
ATOM 1098 C CA . PHE A 1 136 ? 7.057 -3.876 -6.005 1.00 92.94 136 PHE A CA 1
ATOM 1099 C C . PHE A 1 136 ? 5.692 -3.182 -5.942 1.00 92.94 136 PHE A C 1
ATOM 1101 O O . PHE A 1 136 ? 4.892 -3.509 -5.062 1.00 92.94 136 PHE A O 1
ATOM 1108 N N . TYR A 1 137 ? 5.381 -2.284 -6.883 1.00 93.44 137 TYR A N 1
ATOM 1109 C CA . TYR A 1 137 ? 4.035 -1.732 -7.036 1.00 93.44 137 TYR A CA 1
ATOM 1110 C C . TYR A 1 137 ? 2.999 -2.836 -7.281 1.00 93.44 137 TYR A C 1
ATOM 1112 O O . TYR A 1 137 ? 1.991 -2.885 -6.576 1.00 93.44 137 TYR A O 1
ATOM 1120 N N . LYS A 1 138 ? 3.254 -3.748 -8.229 1.00 92.44 138 LYS A N 1
ATOM 1121 C CA . LYS A 1 138 ? 2.359 -4.870 -8.553 1.00 92.44 138 LYS A CA 1
ATOM 1122 C C . LYS A 1 138 ? 2.138 -5.787 -7.348 1.00 92.44 138 LYS A C 1
ATOM 1124 O O . LYS A 1 138 ? 0.990 -6.063 -7.014 1.00 92.44 138 LYS A O 1
ATOM 1129 N N . VAL A 1 139 ? 3.202 -6.157 -6.632 1.00 91.31 139 VAL A N 1
ATOM 1130 C CA . VAL A 1 139 ? 3.121 -6.979 -5.408 1.00 91.31 139 VAL A CA 1
ATOM 1131 C C . VAL A 1 139 ? 2.278 -6.298 -4.321 1.00 91.31 139 VAL A C 1
ATOM 1133 O O . VAL A 1 139 ? 1.444 -6.940 -3.676 1.00 91.31 139 VAL A O 1
ATOM 1136 N N . MET A 1 140 ? 2.465 -4.992 -4.101 1.00 91.75 140 MET A N 1
ATOM 1137 C CA . MET A 1 140 ? 1.681 -4.234 -3.115 1.00 91.75 140 MET A CA 1
ATOM 1138 C C . MET A 1 140 ? 0.224 -4.072 -3.520 1.00 91.75 140 MET A C 1
ATOM 1140 O O . MET A 1 140 ? -0.663 -4.234 -2.680 1.00 91.75 140 MET A O 1
ATOM 1144 N N . LYS A 1 141 ? -0.027 -3.798 -4.800 1.00 92.81 141 LYS A N 1
ATOM 1145 C CA . LYS A 1 141 ? -1.374 -3.700 -5.349 1.00 92.81 141 LYS A CA 1
ATOM 1146 C C . LYS A 1 141 ? -2.117 -5.027 -5.210 1.00 92.81 141 LYS A C 1
ATOM 1148 O O . LYS A 1 141 ? -3.217 -5.032 -4.669 1.00 92.81 141 LYS A O 1
ATOM 1153 N N . GLU A 1 142 ? -1.502 -6.138 -5.609 1.00 91.56 142 GLU A N 1
ATOM 1154 C CA . GLU A 1 142 ? -2.095 -7.471 -5.469 1.00 91.56 142 GLU A CA 1
ATOM 1155 C C . GLU A 1 142 ? -2.388 -7.801 -4.000 1.00 91.56 142 GLU A C 1
ATOM 1157 O O . GLU A 1 142 ? -3.475 -8.279 -3.675 1.00 91.56 142 GLU A O 1
ATOM 1162 N N . SER A 1 143 ? -1.452 -7.498 -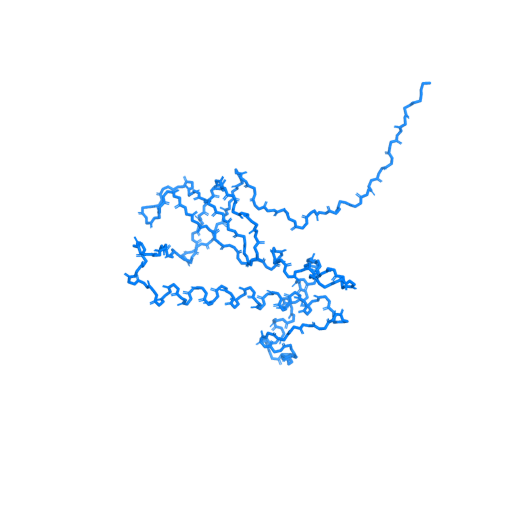3.093 1.00 91.31 143 SER A N 1
ATOM 1163 C CA . SER A 1 143 ? -1.644 -7.714 -1.654 1.00 91.31 143 SER A CA 1
ATOM 1164 C C . SER A 1 143 ? -2.863 -6.951 -1.122 1.00 91.31 143 SER A C 1
ATOM 1166 O O . SER A 1 143 ? -3.681 -7.518 -0.393 1.00 91.31 143 SER A O 1
ATOM 1168 N N . TRP A 1 144 ? -3.015 -5.684 -1.515 1.00 92.50 144 TRP A N 1
ATOM 1169 C CA . TRP A 1 144 ? -4.171 -4.862 -1.156 1.00 92.50 144 TRP A CA 1
ATOM 1170 C C . TRP A 1 144 ? -5.479 -5.393 -1.762 1.00 92.50 144 TRP A C 1
ATOM 1172 O O . TRP A 1 144 ? -6.490 -5.482 -1.058 1.00 92.50 144 TRP A O 1
ATOM 1182 N N . GLU A 1 145 ? -5.470 -5.783 -3.038 1.00 93.69 145 GLU A N 1
ATOM 1183 C CA . GLU A 1 145 ? -6.643 -6.326 -3.731 1.00 93.69 145 GLU A CA 1
ATOM 1184 C C . GLU A 1 145 ? -7.101 -7.644 -3.098 1.00 93.69 145 GLU A C 1
ATOM 1186 O O . GLU A 1 145 ? -8.291 -7.819 -2.825 1.00 93.69 145 GLU A O 1
ATOM 1191 N N . CYS A 1 146 ? -6.165 -8.547 -2.791 1.00 93.31 146 CYS A N 1
ATOM 1192 C CA . CYS A 1 146 ? -6.455 -9.828 -2.152 1.00 93.31 146 CYS A CA 1
ATOM 1193 C C . CYS A 1 146 ? -7.043 -9.651 -0.752 1.00 93.31 146 CYS A C 1
ATOM 1195 O O . CYS A 1 146 ? -8.020 -10.319 -0.408 1.00 93.31 146 CYS A O 1
ATOM 1197 N N . GLU A 1 147 ? -6.486 -8.747 0.057 1.00 93.50 147 GLU A N 1
ATOM 1198 C CA . GLU A 1 147 ? -6.996 -8.479 1.402 1.00 93.50 147 GLU A CA 1
ATOM 1199 C C . GLU A 1 147 ? -8.384 -7.838 1.353 1.00 93.50 147 GLU A C 1
ATOM 1201 O O . GLU A 1 147 ? -9.309 -8.325 2.005 1.00 93.50 147 GLU A O 1
ATOM 1206 N N . THR A 1 148 ? -8.571 -6.820 0.513 1.00 93.12 148 THR A N 1
ATOM 1207 C CA . THR A 1 148 ? -9.876 -6.172 0.306 1.00 93.12 148 THR A CA 1
ATOM 1208 C C . THR A 1 148 ? -10.932 -7.175 -0.169 1.00 93.12 148 THR A C 1
ATOM 1210 O O . THR A 1 148 ? -12.059 -7.193 0.338 1.00 93.12 148 THR A O 1
ATOM 1213 N N . LEU A 1 149 ? -10.569 -8.065 -1.098 1.00 95.00 149 LEU A N 1
ATOM 1214 C CA . LEU A 1 149 ? -11.443 -9.129 -1.590 1.00 95.00 149 LEU A CA 1
ATOM 1215 C C . LEU A 1 149 ? -11.749 -10.179 -0.512 1.00 95.00 149 LEU A C 1
ATOM 1217 O O . LEU A 1 149 ? -12.872 -10.678 -0.439 1.00 95.00 149 LEU A O 1
ATOM 1221 N N . ALA A 1 150 ? -10.785 -10.520 0.342 1.00 95.00 150 ALA A N 1
ATOM 1222 C CA . ALA A 1 150 ? -11.020 -11.422 1.463 1.00 95.00 150 ALA A CA 1
ATOM 1223 C C . ALA A 1 150 ? -12.014 -10.809 2.463 1.00 95.00 150 ALA A C 1
ATOM 1225 O O . ALA A 1 150 ? -12.989 -11.462 2.838 1.00 95.00 150 ALA A O 1
ATOM 1226 N N . PHE A 1 151 ? -11.838 -9.535 2.830 1.00 95.31 151 PHE A N 1
ATOM 1227 C CA . PHE A 1 151 ? -12.776 -8.823 3.702 1.00 95.31 151 PHE A CA 1
ATOM 1228 C C . PHE A 1 151 ? -14.179 -8.733 3.092 1.00 95.31 151 PHE A C 1
ATOM 1230 O O . PHE A 1 151 ? -15.159 -8.964 3.807 1.00 95.31 151 PHE A O 1
ATOM 1237 N N . SER A 1 152 ? -14.302 -8.454 1.790 1.00 94.50 152 SER A N 1
ATOM 1238 C CA . SER A 1 152 ? -15.610 -8.370 1.121 1.00 94.50 152 SER A CA 1
ATOM 1239 C C . SER A 1 152 ? -16.357 -9.708 1.087 1.00 94.50 152 SER A C 1
ATOM 1241 O O . SER A 1 152 ? -17.583 -9.726 1.101 1.00 94.50 152 SER A O 1
ATOM 1243 N N . ARG A 1 153 ? -15.640 -10.838 1.119 1.00 96.25 153 ARG A N 1
ATOM 1244 C CA . ARG A 1 153 ? -16.232 -12.184 1.227 1.00 96.25 153 ARG A CA 1
ATOM 1245 C C . ARG A 1 153 ? -16.577 -12.588 2.661 1.00 96.25 153 ARG A C 1
ATOM 1247 O O . ARG A 1 153 ? -17.392 -13.483 2.859 1.00 96.25 153 ARG A O 1
ATOM 1254 N N . LEU A 1 154 ? -15.978 -11.937 3.657 1.00 95.88 154 LEU A N 1
ATOM 1255 C CA . LEU A 1 154 ? -16.134 -12.247 5.082 1.00 95.88 154 LEU A CA 1
ATOM 1256 C C . LEU A 1 154 ? -17.050 -11.255 5.817 1.00 95.88 154 LEU A C 1
ATOM 1258 O O . LEU A 1 154 ? -16.981 -11.135 7.039 1.00 95.88 154 LEU A O 1
ATOM 1262 N N . THR A 1 155 ? -17.933 -10.544 5.105 1.00 94.81 155 THR A N 1
ATOM 1263 C CA . THR A 1 155 ? -18.788 -9.491 5.687 1.00 94.81 155 THR A CA 1
ATOM 1264 C C . THR A 1 155 ? -19.619 -9.968 6.881 1.00 94.81 155 THR A C 1
ATOM 1266 O O . THR A 1 155 ? -19.784 -9.217 7.836 1.00 94.81 155 THR A O 1
ATOM 1269 N N . SER A 1 156 ? -20.105 -11.214 6.872 1.00 96.19 156 SER A N 1
ATOM 1270 C CA . SER A 1 156 ? -20.947 -11.763 7.947 1.00 96.19 156 SER A CA 1
ATOM 1271 C C . SER A 1 156 ? -20.224 -11.947 9.285 1.00 96.19 156 SER A C 1
ATOM 1273 O O . SER A 1 156 ? -20.882 -12.043 10.318 1.00 96.19 156 SER A O 1
ATOM 1275 N N . VAL A 1 157 ? -18.890 -12.011 9.278 1.00 96.38 157 VAL A N 1
ATOM 1276 C CA . VAL A 1 157 ? -18.062 -12.217 10.479 1.00 96.38 157 VAL A CA 1
ATOM 1277 C C . VAL A 1 157 ? -17.255 -10.973 10.870 1.00 96.38 157 VAL A C 1
ATOM 1279 O O . VAL A 1 157 ? -16.520 -10.989 11.861 1.00 96.38 157 VAL A O 1
ATOM 1282 N N . GLN A 1 158 ? -17.399 -9.877 10.119 1.00 95.31 158 GLN A N 1
ATOM 1283 C CA . GLN A 1 158 ? -16.789 -8.593 10.453 1.00 95.31 158 GLN A CA 1
ATOM 1284 C C . GLN A 1 158 ? -17.450 -7.960 11.682 1.00 95.31 158 GLN A C 1
ATOM 1286 O O . GLN A 1 158 ? -18.672 -7.906 11.802 1.00 95.31 158 GLN A O 1
ATOM 1291 N N . GLY A 1 159 ? -16.625 -7.437 12.588 1.00 90.69 159 GLY A N 1
ATOM 1292 C CA . GLY A 1 159 ? -17.059 -6.874 13.868 1.00 90.69 159 GLY A CA 1
ATOM 1293 C C . GLY A 1 159 ? -17.317 -7.918 14.959 1.00 90.69 159 GLY A C 1
ATOM 1294 O O . GLY A 1 159 ? -17.634 -7.536 16.082 1.00 90.69 159 GLY A O 1
ATOM 1295 N N . THR A 1 160 ? -17.170 -9.211 14.652 1.00 93.31 160 THR A N 1
ATOM 1296 C CA . THR A 1 160 ? -17.280 -10.305 15.627 1.00 93.31 160 THR A CA 1
ATOM 1297 C C . THR A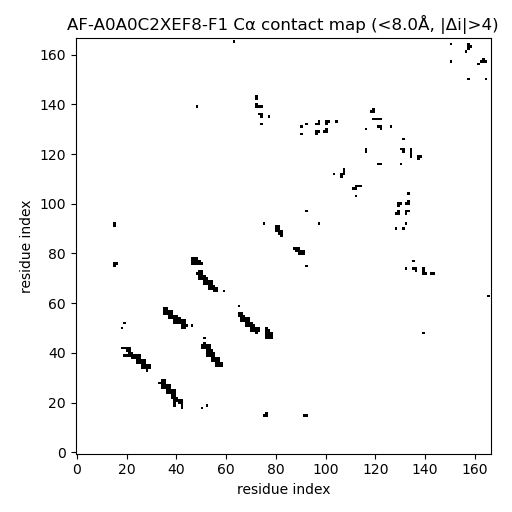 1 160 ? -15.996 -11.127 15.665 1.00 93.31 160 THR A C 1
ATOM 1299 O O . THR A 1 160 ? -15.220 -10.995 16.606 1.00 93.31 160 THR A O 1
ATOM 1302 N N . ALA A 1 161 ? -15.744 -11.940 14.637 1.00 94.94 161 ALA A N 1
ATOM 1303 C CA . ALA A 1 161 ? -14.570 -12.808 14.564 1.00 94.94 161 ALA A CA 1
ATOM 1304 C C . ALA A 1 161 ? -13.364 -12.123 13.907 1.00 94.94 161 ALA A C 1
ATOM 1306 O O . ALA A 1 161 ? -12.226 -12.476 14.207 1.00 94.94 161 ALA A O 1
ATOM 1307 N N . ILE A 1 162 ? -13.601 -11.147 13.022 1.00 93.69 162 ILE A N 1
ATOM 1308 C CA . ILE A 1 162 ? -12.548 -10.345 12.384 1.00 93.69 162 ILE A CA 1
ATOM 1309 C C . ILE A 1 162 ? -12.862 -8.844 12.485 1.00 93.69 162 ILE A C 1
ATOM 1311 O O . ILE A 1 162 ? -14.029 -8.474 12.656 1.00 93.69 162 ILE A O 1
ATOM 1315 N N . PRO A 1 163 ? -11.859 -7.954 12.356 1.00 91.69 163 PRO A N 1
ATOM 1316 C CA . PRO A 1 163 ? -12.087 -6.512 12.303 1.00 91.69 163 PRO A CA 1
ATOM 1317 C C . PRO A 1 163 ? -13.060 -6.103 11.190 1.00 91.69 163 PRO A C 1
ATOM 1319 O O . PRO A 1 163 ? -13.190 -6.782 10.174 1.00 91.69 163 PRO A O 1
ATOM 1322 N N . LYS A 1 164 ? -13.742 -4.970 11.368 1.00 92.31 164 LYS A N 1
ATOM 1323 C CA . LYS A 1 164 ? -14.572 -4.383 10.313 1.00 92.31 164 LYS A CA 1
ATOM 1324 C C . LYS A 1 164 ? -13.707 -3.553 9.364 1.00 92.31 164 LYS A C 1
ATOM 1326 O O . LYS A 1 164 ? -12.921 -2.728 9.827 1.00 92.31 164 LYS A O 1
ATOM 1331 N N . LEU A 1 165 ? -13.871 -3.756 8.059 1.00 91.75 165 LEU A N 1
ATOM 1332 C CA . LEU A 1 165 ? -13.256 -2.933 7.021 1.00 91.75 165 LEU A CA 1
ATOM 1333 C C . LEU A 1 165 ? -14.142 -1.707 6.760 1.00 91.75 165 LEU A C 1
ATOM 1335 O O . LEU A 1 165 ? -15.350 -1.845 6.560 1.00 91.75 165 LEU A O 1
ATOM 1339 N N . TYR A 1 166 ? -13.548 -0.513 6.783 1.00 86.88 166 TYR A N 1
ATOM 1340 C CA . TYR A 1 166 ? -14.264 0.765 6.638 1.00 86.88 166 TYR A CA 1
ATOM 1341 C C . TYR A 1 166 ? -14.039 1.460 5.288 1.00 86.88 166 TYR A C 1
ATOM 1343 O O . TYR A 1 166 ? -14.697 2.464 5.017 1.00 86.88 166 TYR A O 1
ATOM 1351 N N . GLY A 1 167 ? -13.140 0.937 4.457 1.00 79.12 167 GLY A N 1
ATOM 1352 C CA . GLY A 1 167 ? -12.735 1.515 3.178 1.00 79.12 167 GLY A CA 1
ATOM 1353 C C . GLY A 1 167 ? -11.347 1.045 2.794 1.00 79.12 167 GLY A C 1
ATOM 1354 O O . GLY A 1 167 ? -10.556 0.781 3.729 1.00 79.12 167 GLY A O 1
#